Protein AF-A0A7Y8S1E5-F1 (afdb_monomer_lite)

Radius of gyration: 14.76 Å; chains: 1; bounding box: 32×30×33 Å

Structure (mmCIF, N/CA/C/O backbone):
data_AF-A0A7Y8S1E5-F1
#
_entry.id   AF-A0A7Y8S1E5-F1
#
loop_
_atom_site.group_PDB
_atom_site.id
_atom_site.type_symbol
_atom_site.label_atom_id
_atom_site.label_alt_id
_atom_site.label_comp_id
_atom_site.label_asym_id
_atom_site.label_entity_id
_atom_site.label_seq_id
_atom_site.pdbx_PDB_ins_code
_atom_site.Cartn_x
_atom_site.Cartn_y
_atom_site.Cartn_z
_atom_site.occupancy
_atom_site.B_iso_or_equiv
_atom_site.auth_seq_id
_atom_site.auth_comp_id
_atom_site.auth_asym_id
_atom_site.auth_atom_id
_atom_site.pdbx_PDB_model_num
ATOM 1 N N . MET A 1 1 ? -6.588 -18.069 9.455 1.00 62.19 1 MET A N 1
ATOM 2 C CA . MET A 1 1 ? -6.246 -17.371 10.719 1.00 62.19 1 MET A CA 1
ATOM 3 C C . MET A 1 1 ? -5.988 -15.873 10.531 1.00 62.19 1 MET A C 1
ATOM 5 O O . MET A 1 1 ? -6.563 -15.099 11.277 1.00 62.19 1 MET A O 1
ATOM 9 N N . ILE A 1 2 ? -5.245 -15.436 9.505 1.00 64.94 2 ILE A N 1
ATOM 10 C CA . ILE A 1 2 ? -4.870 -14.015 9.298 1.00 64.94 2 ILE A CA 1
ATOM 11 C C . ILE A 1 2 ? -6.087 -13.081 9.108 1.00 64.94 2 ILE A C 1
ATOM 13 O O . ILE A 1 2 ? -6.139 -11.990 9.667 1.00 64.94 2 ILE A O 1
ATOM 17 N N . SER A 1 3 ? -7.111 -13.536 8.377 1.00 71.56 3 SER A N 1
ATOM 18 C CA . SER A 1 3 ? -8.331 -12.757 8.104 1.00 71.56 3 SER A CA 1
ATOM 19 C C . SER A 1 3 ? -9.072 -12.308 9.373 1.00 71.56 3 SER A C 1
ATOM 21 O O . SER A 1 3 ? -9.560 -11.183 9.423 1.00 71.56 3 SER A O 1
ATOM 23 N N . SER A 1 4 ? -9.124 -13.146 10.414 1.00 80.12 4 SER A N 1
ATOM 24 C CA . SER A 1 4 ? -9.810 -12.805 11.669 1.00 80.12 4 SER A CA 1
ATOM 25 C C . SER A 1 4 ? -9.074 -11.701 12.428 1.00 80.12 4 SER A C 1
ATOM 27 O O . SER A 1 4 ? -9.699 -10.767 12.923 1.00 80.12 4 SER A O 1
ATOM 29 N N . SER A 1 5 ? -7.743 -11.779 12.477 1.00 79.25 5 SER A N 1
ATOM 30 C CA . SER A 1 5 ? -6.906 -10.778 13.142 1.00 79.25 5 SER A CA 1
ATOM 31 C C . SER A 1 5 ? -6.948 -9.429 12.427 1.00 79.25 5 SER A C 1
ATOM 33 O O . SER A 1 5 ? -7.028 -8.402 13.091 1.00 79.25 5 SER A O 1
ATOM 35 N N . ILE A 1 6 ? -6.970 -9.420 11.088 1.00 81.06 6 ILE A N 1
ATOM 36 C CA . ILE A 1 6 ? -7.117 -8.181 10.309 1.00 81.06 6 ILE A CA 1
ATOM 37 C C . ILE A 1 6 ? -8.489 -7.552 10.555 1.00 81.06 6 ILE A C 1
ATOM 39 O O . ILE A 1 6 ? -8.564 -6.357 10.812 1.00 81.06 6 ILE A O 1
ATOM 43 N N . LYS A 1 7 ? -9.571 -8.344 10.540 1.00 81.19 7 LYS A N 1
ATOM 44 C CA . LYS A 1 7 ? -10.917 -7.826 10.831 1.00 81.19 7 LYS A CA 1
ATOM 45 C C . LYS A 1 7 ? -10.999 -7.192 12.219 1.00 81.19 7 LYS A C 1
ATOM 47 O O . LYS A 1 7 ? -11.572 -6.121 12.346 1.00 81.19 7 LYS A O 1
ATOM 52 N N . SER A 1 8 ? -10.391 -7.815 13.230 1.00 79.69 8 SER A N 1
ATOM 53 C CA . SER A 1 8 ? -10.352 -7.260 14.588 1.00 79.69 8 SER A CA 1
ATOM 54 C C . SER A 1 8 ? -9.529 -5.972 14.673 1.00 79.69 8 SER A C 1
ATOM 56 O O . SER A 1 8 ? -9.932 -5.045 15.362 1.00 79.69 8 SER A O 1
ATOM 58 N N . LEU A 1 9 ? -8.401 -5.894 13.961 1.00 75.81 9 LEU A N 1
ATOM 59 C CA . LEU A 1 9 ? -7.576 -4.684 13.889 1.00 75.81 9 LEU A CA 1
ATOM 60 C C . LEU A 1 9 ? -8.288 -3.535 13.169 1.00 75.81 9 LEU A C 1
ATOM 62 O O . LEU A 1 9 ? -8.139 -2.389 13.567 1.00 75.81 9 LEU A O 1
ATOM 66 N N . LEU A 1 10 ? -9.058 -3.834 12.123 1.00 75.88 10 LEU A N 1
ATOM 67 C CA . LEU A 1 10 ? -9.801 -2.833 11.353 1.00 75.88 10 LEU A CA 1
ATOM 68 C C . LEU A 1 10 ? -11.125 -2.419 12.010 1.00 75.88 10 LEU A C 1
ATOM 70 O O . LEU A 1 10 ? -11.684 -1.402 11.623 1.00 75.88 10 LEU A O 1
ATOM 74 N N . ALA A 1 11 ? -11.638 -3.185 12.976 1.00 81.38 11 ALA A N 1
ATOM 75 C CA . ALA A 1 11 ? -12.830 -2.812 13.736 1.00 81.38 11 ALA A CA 1
ATOM 76 C C . ALA A 1 11 ? -12.557 -1.672 14.736 1.00 81.38 11 ALA A C 1
ATOM 78 O O . ALA A 1 11 ? -13.477 -0.951 15.112 1.00 81.38 11 ALA A O 1
ATOM 79 N N . GLU A 1 12 ? -11.295 -1.484 15.132 1.00 82.94 12 GLU A N 1
ATOM 80 C CA . GLU A 1 12 ? -10.863 -0.409 16.022 1.00 82.94 12 GLU A CA 1
ATOM 81 C C . GLU A 1 12 ? -10.541 0.868 15.220 1.00 82.94 12 GLU A C 1
ATOM 83 O O . GLU A 1 12 ? -9.711 0.818 14.304 1.00 82.94 12 GLU A O 1
ATOM 88 N N . PRO A 1 13 ? -11.101 2.043 15.574 1.00 80.56 13 PRO A N 1
ATOM 89 C CA . PRO A 1 13 ? -10.837 3.301 14.864 1.00 80.56 13 PRO A CA 1
ATOM 90 C C . PRO A 1 13 ? -9.340 3.643 14.789 1.00 80.56 13 PRO A C 1
ATOM 92 O O . PRO A 1 13 ? -8.835 4.070 13.750 1.00 80.56 13 PRO A O 1
ATOM 95 N N . ALA A 1 14 ? -8.603 3.370 15.872 1.00 86.69 14 ALA A N 1
ATOM 96 C CA . ALA A 1 14 ? -7.153 3.544 15.934 1.00 86.69 14 ALA A CA 1
ATOM 97 C C . ALA A 1 14 ? -6.396 2.591 14.989 1.00 86.69 14 ALA A C 1
ATOM 99 O O . ALA A 1 14 ? -5.325 2.927 14.478 1.00 86.69 14 ALA A O 1
ATOM 100 N N . GLY A 1 15 ? -6.949 1.405 14.732 1.00 85.81 15 GLY A N 1
ATOM 101 C CA . GLY A 1 15 ? -6.367 0.432 13.816 1.00 85.81 15 GLY A CA 1
ATOM 102 C C . GLY A 1 15 ? -6.524 0.836 12.352 1.00 85.81 15 GLY A C 1
ATOM 103 O O . GLY A 1 15 ? -5.571 0.683 11.585 1.00 85.81 15 GLY A O 1
ATOM 104 N N . ILE A 1 16 ? -7.659 1.439 11.979 1.00 88.81 16 ILE A N 1
ATOM 105 C CA . ILE A 1 16 ? -7.855 2.017 10.637 1.00 88.81 16 ILE A CA 1
ATOM 106 C C . ILE A 1 16 ? -6.867 3.159 10.399 1.00 88.81 16 ILE A C 1
ATOM 108 O O . ILE A 1 16 ? -6.205 3.185 9.361 1.00 88.81 16 ILE A O 1
ATOM 112 N N . GLN A 1 17 ? -6.720 4.073 11.361 1.00 90.12 17 GLN A N 1
ATOM 113 C CA . GLN A 1 17 ? -5.792 5.194 11.217 1.00 90.12 17 GLN A CA 1
ATOM 114 C C . GLN A 1 17 ? -4.343 4.714 11.063 1.00 90.12 17 GLN A C 1
ATOM 116 O O . GLN A 1 17 ? -3.647 5.118 10.131 1.00 90.12 17 GLN A O 1
ATOM 121 N N . LYS A 1 18 ? -3.916 3.758 11.895 1.00 89.31 18 LYS A N 1
ATOM 122 C CA . LYS A 1 18 ? -2.587 3.147 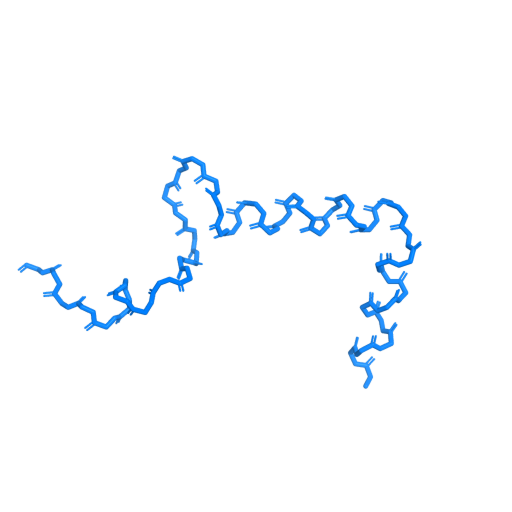11.778 1.00 89.31 18 LYS A CA 1
ATOM 123 C C . LYS A 1 18 ? -2.393 2.417 10.444 1.00 89.31 18 LYS A C 1
ATOM 125 O O . LYS A 1 18 ? -1.304 2.453 9.870 1.00 89.31 18 LYS A O 1
ATOM 130 N N . ALA A 1 19 ? -3.426 1.742 9.938 1.00 88.88 19 ALA A N 1
ATOM 131 C CA . ALA A 1 19 ? -3.376 1.091 8.632 1.00 88.88 19 ALA A CA 1
ATOM 132 C C . ALA A 1 19 ? -3.222 2.118 7.499 1.00 88.88 19 ALA A C 1
ATOM 134 O O . ALA A 1 19 ? -2.396 1.915 6.610 1.00 88.88 19 ALA A O 1
ATOM 135 N N . TYR A 1 20 ? -3.952 3.232 7.567 1.00 90.81 20 TYR A N 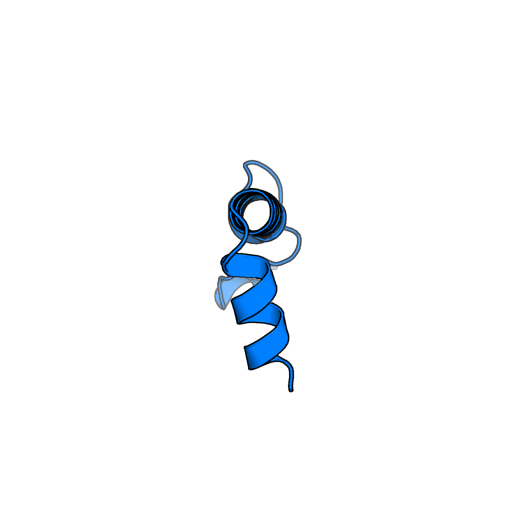1
ATOM 136 C CA . TYR A 1 20 ? -3.867 4.324 6.600 1.00 90.81 20 TYR A CA 1
ATOM 137 C C . TYR A 1 20 ? -2.482 4.984 6.582 1.00 90.81 20 TYR A C 1
ATOM 139 O O . TYR A 1 20 ? -1.901 5.173 5.511 1.00 90.81 20 TYR A O 1
ATOM 147 N N . GLU A 1 21 ? -1.912 5.278 7.751 1.00 91.31 21 GLU A N 1
ATOM 148 C CA . GLU A 1 21 ? -0.566 5.854 7.871 1.00 91.31 21 GLU A CA 1
ATOM 149 C C . GLU A 1 21 ? 0.503 4.920 7.286 1.00 91.31 21 GLU A C 1
ATOM 151 O O . GLU A 1 21 ? 1.345 5.345 6.490 1.00 91.31 21 GLU A O 1
ATOM 156 N N . ASN A 1 22 ? 0.433 3.626 7.616 1.00 90.38 22 ASN A N 1
ATOM 157 C CA . ASN A 1 22 ? 1.356 2.624 7.082 1.00 90.38 22 ASN A CA 1
ATOM 158 C C . ASN A 1 22 ? 1.218 2.469 5.564 1.00 90.38 22 ASN A C 1
ATOM 160 O O . ASN A 1 22 ? 2.227 2.425 4.859 1.00 90.38 22 ASN A O 1
ATOM 164 N N . TYR A 1 23 ? -0.016 2.417 5.057 1.00 91.06 23 TYR A N 1
ATOM 165 C CA . TYR A 1 23 ? -0.281 2.333 3.623 1.00 91.06 23 TYR A CA 1
ATOM 166 C C . TYR A 1 23 ? 0.279 3.556 2.891 1.00 91.06 23 TYR A C 1
ATOM 168 O O . TYR A 1 23 ? 0.998 3.421 1.902 1.00 91.06 23 TYR A O 1
ATOM 176 N N . THR A 1 24 ? 0.025 4.750 3.429 1.00 91.31 24 THR A N 1
ATOM 177 C CA . THR A 1 24 ? 0.510 6.012 2.864 1.00 91.31 24 THR A CA 1
ATOM 178 C C . THR A 1 24 ? 2.033 6.037 2.811 1.00 91.31 24 THR A C 1
ATOM 180 O O . THR A 1 24 ? 2.604 6.347 1.768 1.00 91.31 24 THR A O 1
ATOM 183 N N . ARG A 1 25 ? 2.712 5.645 3.895 1.00 88.75 25 ARG A N 1
ATOM 184 C CA . ARG A 1 25 ? 4.180 5.600 3.953 1.00 88.75 25 ARG A CA 1
ATOM 185 C C . ARG A 1 25 ? 4.794 4.625 2.945 1.00 88.75 25 ARG A C 1
ATOM 187 O O . ARG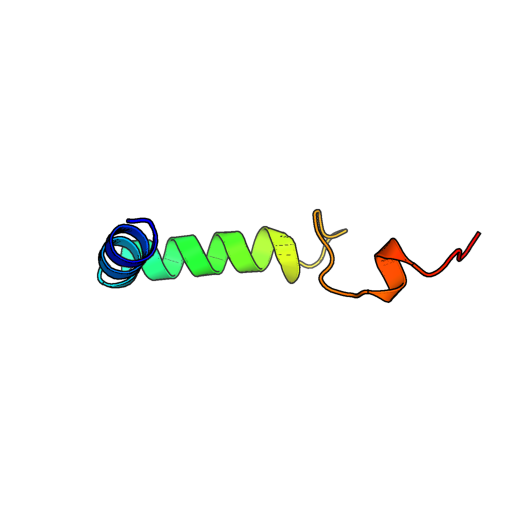 A 1 25 ? 5.860 4.911 2.408 1.00 88.75 25 ARG A O 1
ATOM 194 N N . LEU A 1 26 ? 4.171 3.468 2.739 1.00 89.31 26 LEU A N 1
ATOM 195 C CA . LEU A 1 26 ? 4.718 2.419 1.876 1.00 89.31 26 LEU A CA 1
ATOM 196 C C . LEU A 1 26 ? 4.463 2.683 0.390 1.00 89.31 26 LEU A C 1
ATOM 198 O O . LEU A 1 26 ? 5.315 2.349 -0.432 1.00 89.31 26 LEU A O 1
ATOM 202 N N . PHE A 1 27 ? 3.309 3.272 0.062 1.00 90.75 27 PHE A N 1
ATOM 203 C CA . PHE A 1 27 ? 2.764 3.216 -1.295 1.00 90.75 27 PHE A CA 1
ATOM 204 C C . PHE A 1 27 ? 2.341 4.561 -1.898 1.00 90.75 27 PHE A C 1
ATOM 206 O O . PHE A 1 27 ? 2.101 4.603 -3.100 1.00 90.75 27 PHE A O 1
ATOM 213 N N . ILE A 1 28 ? 2.219 5.638 -1.111 1.00 90.06 28 ILE A N 1
ATOM 214 C CA . ILE A 1 28 ? 1.719 6.940 -1.607 1.00 90.06 28 ILE A CA 1
ATOM 215 C C . ILE A 1 28 ? 2.711 8.082 -1.401 1.00 90.06 28 ILE A C 1
ATOM 217 O O . ILE A 1 28 ? 2.768 8.964 -2.249 1.00 90.06 28 ILE A O 1
ATOM 221 N N . GLY A 1 29 ? 3.416 8.096 -0.263 1.00 85.31 29 GLY A N 1
ATOM 222 C CA . GLY A 1 29 ? 4.134 9.248 0.286 1.00 85.31 29 GLY A CA 1
ATOM 223 C C . GLY A 1 29 ? 4.946 10.083 -0.720 1.00 85.31 29 GLY A C 1
ATOM 224 O O . GLY A 1 29 ? 5.353 9.596 -1.764 1.00 85.31 29 GLY A O 1
ATOM 225 N N . PRO A 1 30 ? 5.259 11.346 -0.386 1.00 77.75 30 PRO A N 1
ATOM 226 C CA . PRO A 1 30 ? 5.893 12.292 -1.315 1.00 77.75 30 PRO A CA 1
ATOM 227 C C . PRO A 1 30 ? 7.359 11.963 -1.654 1.00 77.75 30 PRO A C 1
ATOM 229 O O . PRO A 1 30 ? 7.965 12.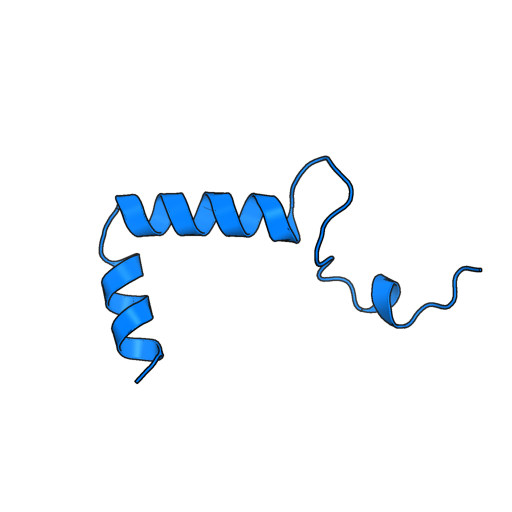629 -2.488 1.00 77.75 30 PRO A O 1
ATOM 232 N N . ASN A 1 31 ? 7.941 10.973 -0.974 1.00 76.50 31 ASN A N 1
ATOM 233 C CA . ASN A 1 31 ? 9.336 10.564 -1.097 1.00 76.50 31 ASN A CA 1
ATOM 234 C C . ASN A 1 31 ? 9.445 9.271 -1.913 1.00 76.50 31 ASN A C 1
ATOM 236 O O . ASN A 1 31 ? 8.443 8.604 -2.162 1.00 76.50 31 ASN A O 1
ATOM 240 N N . SER A 1 32 ? 10.675 8.872 -2.257 1.00 79.06 32 SER A N 1
ATOM 241 C CA . SER A 1 32 ? 10.932 7.558 -2.859 1.00 79.06 32 SER A CA 1
ATOM 242 C C . SER A 1 32 ? 10.255 6.453 -2.043 1.00 79.06 32 SER A C 1
ATOM 244 O O . SER A 1 32 ? 10.494 6.313 -0.838 1.00 79.06 32 SER A O 1
ATOM 246 N N . LEU A 1 33 ? 9.354 5.719 -2.698 1.00 87.69 33 LEU A N 1
ATOM 247 C CA . LEU A 1 33 ? 8.517 4.734 -2.036 1.00 87.69 33 LEU A CA 1
ATOM 248 C C . LEU A 1 33 ? 9.328 3.465 -1.749 1.00 87.69 33 LEU A C 1
ATOM 250 O O . LEU A 1 33 ? 9.991 2.956 -2.652 1.00 87.69 33 LEU A O 1
ATOM 254 N N . PRO A 1 34 ? 9.241 2.900 -0.532 1.00 85.62 34 PRO A N 1
ATOM 255 C CA . PRO A 1 34 ? 9.942 1.662 -0.194 1.00 8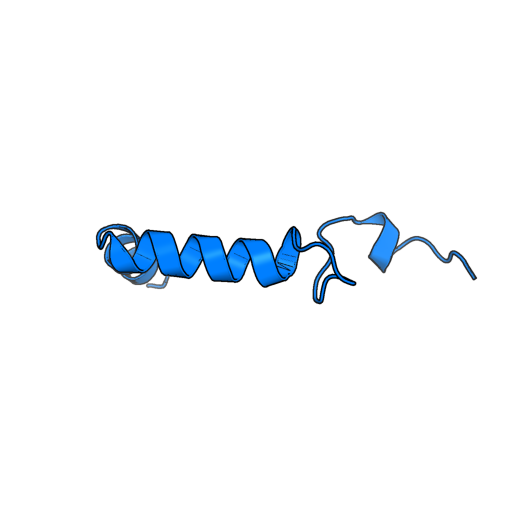5.62 34 PRO A CA 1
ATOM 256 C C . PRO A 1 34 ? 9.493 0.462 -1.033 1.00 85.62 34 PRO A C 1
ATOM 258 O O . PRO A 1 34 ? 10.279 -0.447 -1.287 1.00 85.62 34 PRO A O 1
ATOM 261 N N . ALA A 1 35 ? 8.216 0.437 -1.423 1.00 85.94 35 ALA A N 1
ATOM 262 C CA . ALA A 1 35 ? 7.622 -0.653 -2.185 1.00 85.94 35 ALA A CA 1
ATOM 263 C C . ALA A 1 35 ? 6.637 -0.099 -3.226 1.00 85.94 35 ALA A C 1
ATOM 265 O O . ALA A 1 35 ? 5.429 -0.185 -3.026 1.00 85.94 35 ALA A O 1
ATOM 266 N N . PRO A 1 36 ? 7.118 0.512 -4.321 1.00 86.75 36 PRO A N 1
ATOM 267 C CA . PRO A 1 36 ? 6.241 1.107 -5.325 1.00 86.75 36 PRO A CA 1
ATOM 268 C C . PRO A 1 36 ? 5.299 0.050 -5.921 1.00 86.75 36 PRO A C 1
ATOM 270 O O . PRO A 1 36 ? 5.747 -1.009 -6.334 1.00 86.75 36 PRO A O 1
ATOM 273 N N . LEU A 1 37 ? 3.993 0.313 -6.013 1.00 87.75 37 LEU A N 1
ATOM 274 C CA . LEU A 1 37 ? 3.019 -0.686 -6.504 1.00 87.75 37 LEU A CA 1
ATOM 275 C C . LEU A 1 37 ? 2.964 -0.807 -8.036 1.00 87.75 37 LEU A C 1
ATOM 277 O O . LEU A 1 37 ? 2.052 -1.429 -8.583 1.00 87.75 37 LEU A O 1
ATOM 281 N N . TRP A 1 38 ? 3.924 -0.221 -8.749 1.00 89.19 38 TRP A N 1
ATOM 282 C CA . TRP A 1 38 ? 3.958 -0.247 -10.206 1.00 89.19 38 TRP A CA 1
ATOM 283 C C . TRP A 1 38 ? 4.849 -1.372 -10.710 1.00 89.19 38 TRP A C 1
ATOM 285 O O . TRP A 1 38 ? 6.031 -1.447 -10.394 1.00 89.19 38 TRP A O 1
ATOM 295 N N . LYS A 1 39 ? 4.278 -2.229 -11.559 1.00 86.62 39 LYS A N 1
ATOM 296 C CA . LYS A 1 39 ? 4.992 -3.345 -12.191 1.00 86.62 39 LYS A CA 1
ATOM 297 C C . LYS A 1 39 ? 6.224 -2.878 -12.979 1.00 86.62 39 LYS A C 1
ATOM 299 O O . LYS A 1 39 ? 7.229 -3.580 -12.966 1.00 86.62 39 LYS A O 1
ATOM 304 N N . SER A 1 40 ? 6.153 -1.709 -13.619 1.00 88.25 40 SER A N 1
ATOM 305 C CA . SER A 1 40 ? 7.272 -1.105 -14.353 1.00 88.25 40 SER A CA 1
ATOM 306 C C . SER A 1 40 ? 8.491 -0.876 -13.464 1.00 88.25 40 SER A C 1
ATOM 308 O O . SER A 1 40 ? 9.590 -1.196 -13.874 1.00 88.25 40 SER A O 1
ATOM 310 N N . VAL A 1 41 ? 8.321 -0.464 -12.204 1.00 85.25 41 VAL A N 1
ATOM 311 C CA . VAL A 1 41 ? 9.457 -0.275 -11.280 1.00 85.25 41 VAL A CA 1
ATOM 312 C C . VAL A 1 41 ? 10.281 -1.553 -11.095 1.00 85.25 41 VAL A C 1
ATOM 314 O O . VAL A 1 41 ? 11.488 -1.484 -10.885 1.00 85.25 41 VAL A O 1
ATOM 317 N N . TYR A 1 42 ? 9.647 -2.724 -11.162 1.00 85.06 42 TYR A N 1
ATOM 318 C CA . TYR A 1 42 ? 10.328 -4.002 -10.949 1.00 85.06 42 TYR A CA 1
ATOM 319 C C . TYR A 1 42 ? 10.752 -4.700 -12.239 1.00 85.06 42 TYR A C 1
ATOM 321 O O . TYR A 1 42 ? 11.630 -5.560 -12.194 1.00 85.06 42 TYR A O 1
ATOM 329 N N . LEU A 1 43 ? 10.092 -4.403 -13.359 1.00 85.12 43 LEU A N 1
ATOM 330 C CA . LEU A 1 43 ? 10.271 -5.141 -14.610 1.00 85.12 43 LEU A CA 1
ATOM 331 C C . LEU A 1 43 ? 10.833 -4.305 -15.752 1.00 85.12 43 LEU A C 1
ATOM 333 O O . LEU A 1 43 ? 11.434 -4.893 -16.651 1.00 85.12 43 LEU A O 1
ATOM 337 N N . ASP A 1 44 ? 10.661 -2.983 -15.732 1.00 79.25 44 ASP A N 1
ATOM 338 C CA . ASP A 1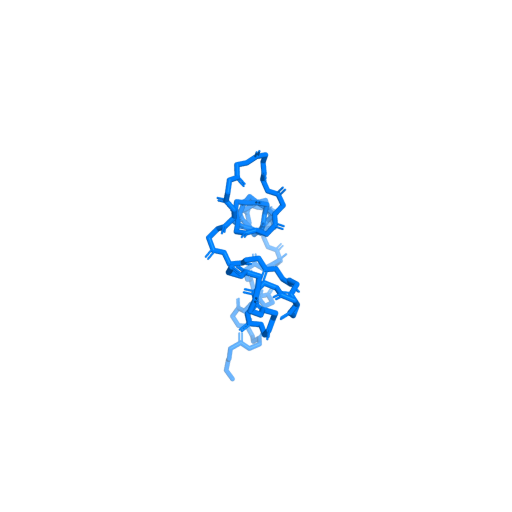 44 ? 11.353 -2.130 -16.686 1.00 79.25 44 ASP A CA 1
ATOM 339 C C . ASP A 1 44 ? 12.812 -1.995 -16.273 1.00 79.25 44 ASP A C 1
ATOM 341 O O . ASP A 1 44 ? 13.160 -1.615 -15.154 1.00 79.25 44 ASP A O 1
ATOM 345 N N . ARG A 1 45 ? 13.680 -2.316 -17.227 1.00 63.28 45 ARG A N 1
ATOM 346 C CA . ARG A 1 45 ? 15.109 -2.035 -17.168 1.00 63.28 45 ARG A CA 1
ATOM 347 C C . ARG A 1 45 ? 15.329 -0.644 -17.761 1.00 63.28 45 ARG A C 1
ATOM 349 O O . ARG A 1 45 ? 15.897 -0.508 -18.835 1.00 63.28 45 ARG A O 1
ATOM 356 N N . GLU A 1 46 ? 14.826 0.381 -17.088 1.00 66.12 46 GLU A N 1
ATOM 357 C CA . GLU A 1 46 ? 15.275 1.750 -17.350 1.00 66.12 46 GLU A CA 1
ATOM 358 C C . GLU A 1 46 ? 16.668 1.870 -16.709 1.00 66.12 46 GLU A C 1
ATOM 360 O O . GLU A 1 46 ? 16.803 2.066 -15.500 1.00 66.12 46 GLU A O 1
ATOM 365 N N . HIS A 1 47 ? 17.698 1.603 -17.513 1.00 58.97 47 HIS A N 1
ATOM 366 C CA . HIS A 1 47 ? 19.119 1.752 -17.197 1.00 58.97 47 HIS A CA 1
ATOM 367 C C . HIS A 1 47 ? 19.786 2.559 -18.306 1.00 58.97 47 HIS A C 1
ATOM 369 O O . HIS A 1 47 ? 19.507 2.250 -19.488 1.00 58.97 47 HIS A O 1
#

pLDDT: mean 82.54, std 8.3, range [58.97, 91.31]

Sequence (47 aa):
MISSSIKSLLAEPAGIQKAYENYTRLFIGPNSLPAPLWKSVYLDREH

Foldseek 3Di:
DVVVVLVVLCVDPVSVVVVVVVCCQQEPDPDDHPHHPDPCVVPPPPD

Secondary structure (DSSP, 8-state):
-HHHHHHHHHHSHHHHHHHHHHHHHHHT-SSPPSS---HHHHH----